Protein AF-A0A950PBD0-F1 (afdb_monomer_lite)

Secondary structure (DSSP, 8-state):
----------TTTTTPPP--GGGS------TT-EEEEEE-PSSPPSEETTEE---STT-EEEETTEEEEEEETTEEEEEE-TTT-GGGG--

Foldseek 3Di:
DDPPPPPDDFPCVVVDDDDDPPDPDGDDDLGPKDKDKFFDDPPDDCDDPNFGADQDPQDWGDDQQWIWGDDDNGIIMIIGRPPRDPPVPVD

Sequence (91 aa):
MNTMAETRHSPLEGVLPWSLPDGAVSLTELCFARQIGLRLRPPMPAYIGGLPLPLQPNRVAVMRAIRTLWLGPDEWLITAAADAVPELLSW

Structure (mmCIF, N/CA/C/O backbone):
data_AF-A0A950PBD0-F1
#
_entry.id   AF-A0A950PBD0-F1
#
loop_
_atom_site.group_PDB
_atom_site.id
_atom_site.type_symbol
_atom_site.label_atom_id
_atom_site.label_alt_id
_atom_site.label_comp_id
_atom_site.label_asym_id
_atom_site.label_entity_id
_atom_site.label_seq_id
_atom_site.pdbx_PDB_ins_code
_atom_site.Cartn_x
_atom_site.Cartn_y
_atom_site.Cartn_z
_atom_site.occupancy
_atom_site.B_iso_or_equiv
_atom_site.auth_seq_id
_atom_site.auth_comp_id
_atom_site.auth_asym_id
_atom_site.auth_atom_id
_atom_site.pdbx_PDB_model_num
ATOM 1 N N . MET A 1 1 ? 25.814 20.202 -24.668 1.00 39.00 1 MET A N 1
ATOM 2 C CA . MET A 1 1 ? 24.500 19.692 -24.226 1.00 39.00 1 MET A CA 1
ATOM 3 C C . MET A 1 1 ? 24.562 19.538 -22.722 1.00 39.00 1 MET A C 1
ATOM 5 O O . MET A 1 1 ? 25.367 18.749 -22.254 1.00 39.00 1 MET A O 1
ATOM 9 N N . ASN A 1 2 ? 23.822 20.365 -21.984 1.00 40.91 2 ASN A N 1
ATOM 10 C CA . ASN A 1 2 ? 23.775 20.296 -20.526 1.00 40.91 2 ASN A CA 1
ATOM 11 C C . ASN A 1 2 ? 22.845 19.135 -20.158 1.00 40.91 2 ASN A C 1
ATOM 13 O O . ASN A 1 2 ? 21.627 19.269 -20.261 1.00 40.91 2 ASN A O 1
ATOM 17 N N . THR A 1 3 ? 23.409 17.983 -19.808 1.00 52.47 3 THR A N 1
ATOM 18 C CA . THR A 1 3 ? 22.658 16.903 -19.169 1.00 52.47 3 THR A CA 1
ATOM 19 C C . THR A 1 3 ? 22.179 17.470 -17.838 1.00 52.47 3 THR A C 1
ATOM 21 O O . THR A 1 3 ? 23.005 17.761 -16.973 1.00 52.47 3 THR A O 1
ATOM 24 N N . MET A 1 4 ? 20.881 17.748 -17.687 1.00 54.66 4 MET A N 1
ATOM 25 C CA . MET A 1 4 ? 20.346 18.064 -16.361 1.00 54.66 4 MET A CA 1
ATOM 26 C C . MET A 1 4 ? 20.739 16.900 -15.454 1.00 54.66 4 MET A C 1
ATOM 28 O O . MET A 1 4 ? 20.411 15.760 -15.774 1.00 54.66 4 MET A O 1
ATOM 32 N N . ALA A 1 5 ? 21.511 17.172 -14.401 1.00 56.88 5 ALA A N 1
ATOM 33 C CA . ALA A 1 5 ? 21.927 16.140 -13.464 1.00 56.88 5 ALA A CA 1
ATOM 34 C C . ALA A 1 5 ? 20.671 15.448 -12.927 1.00 56.88 5 ALA A C 1
ATOM 36 O O . ALA A 1 5 ? 19.770 16.105 -12.403 1.00 56.88 5 ALA A O 1
ATOM 37 N N . GLU A 1 6 ? 20.593 14.139 -13.125 1.00 68.38 6 GLU A N 1
ATOM 38 C CA . GLU A 1 6 ? 19.479 13.324 -12.671 1.00 68.38 6 GLU A CA 1
ATOM 39 C C . GLU A 1 6 ? 19.400 13.420 -11.143 1.00 68.38 6 GLU A C 1
ATOM 41 O O . GLU A 1 6 ? 20.338 13.079 -10.426 1.00 68.38 6 GLU A O 1
ATOM 46 N N . THR A 1 7 ? 18.320 14.011 -10.627 1.00 85.88 7 THR A N 1
ATOM 47 C CA . THR A 1 7 ? 18.257 14.438 -9.217 1.00 85.88 7 THR A CA 1
ATOM 48 C C . THR A 1 7 ? 17.937 13.302 -8.246 1.00 85.88 7 THR A C 1
ATOM 50 O O . THR A 1 7 ? 18.031 13.491 -7.035 1.00 85.88 7 THR A O 1
ATOM 53 N N . ARG A 1 8 ? 17.488 12.148 -8.752 1.00 88.88 8 ARG A N 1
ATOM 54 C CA . ARG A 1 8 ? 17.164 10.949 -7.967 1.00 88.88 8 ARG A CA 1
ATOM 55 C C . ARG A 1 8 ? 17.091 9.719 -8.868 1.00 88.88 8 ARG A C 1
ATOM 57 O O . ARG A 1 8 ? 16.636 9.843 -9.999 1.00 88.88 8 ARG A O 1
ATOM 64 N N . HIS A 1 9 ? 17.417 8.564 -8.300 1.00 90.88 9 HIS A N 1
ATOM 65 C CA . HIS A 1 9 ? 17.308 7.256 -8.944 1.00 90.88 9 HIS A CA 1
ATOM 66 C C . HIS A 1 9 ? 16.212 6.411 -8.285 1.00 90.88 9 HIS A C 1
ATOM 68 O O . HIS A 1 9 ? 15.965 6.560 -7.080 1.00 90.88 9 HIS A O 1
ATOM 74 N N . SER A 1 10 ? 15.522 5.561 -9.051 1.00 90.62 10 SER A N 1
ATOM 75 C CA . SER A 1 10 ? 14.534 4.631 -8.479 1.00 90.62 10 SER A CA 1
ATOM 76 C C . SER A 1 10 ? 15.210 3.351 -7.961 1.00 90.62 10 SER A C 1
ATOM 78 O O . SER A 1 10 ? 16.254 2.956 -8.476 1.00 90.62 10 SER A O 1
ATOM 80 N N . PRO A 1 11 ? 14.659 2.688 -6.927 1.00 91.19 11 PRO A N 1
ATOM 81 C CA . PRO A 1 11 ? 15.258 1.476 -6.363 1.0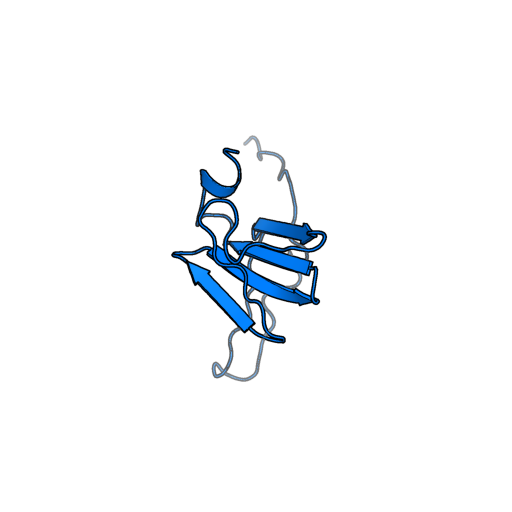0 91.19 11 PRO A CA 1
ATOM 82 C C . PRO A 1 11 ? 15.541 0.352 -7.366 1.00 91.19 11 PRO A C 1
ATOM 84 O O . PRO A 1 11 ? 16.496 -0.395 -7.165 1.00 91.19 11 PRO A O 1
ATOM 87 N N . LEU A 1 12 ? 14.719 0.208 -8.412 1.00 90.19 12 LEU A N 1
ATOM 88 C CA . LEU A 1 12 ? 14.904 -0.817 -9.447 1.00 90.19 12 LEU A CA 1
ATOM 89 C C . LEU A 1 12 ? 15.478 -0.259 -10.757 1.00 90.19 12 LEU A C 1
ATOM 91 O O . LEU A 1 12 ? 15.450 -0.939 -11.790 1.00 90.19 12 LEU A O 1
ATOM 95 N N . GLU A 1 13 ? 16.027 0.955 -10.727 1.00 89.56 13 GLU A N 1
ATOM 96 C CA . GLU A 1 13 ? 16.708 1.540 -11.873 1.00 89.56 13 GLU A CA 1
ATOM 97 C C . GLU A 1 13 ? 17.918 0.695 -12.282 1.00 89.56 13 GLU A C 1
ATOM 99 O O . GLU A 1 13 ? 18.728 0.278 -11.454 1.00 89.56 13 GLU A O 1
ATOM 104 N N . GLY A 1 14 ? 18.015 0.386 -13.576 1.00 86.12 14 GLY A N 1
ATOM 105 C CA . GLY A 1 14 ? 19.046 -0.506 -14.112 1.00 86.12 14 GLY A CA 1
ATOM 106 C C . GLY A 1 14 ? 18.863 -1.988 -13.754 1.00 86.12 14 GLY A C 1
ATOM 107 O O . GLY A 1 14 ? 19.655 -2.812 -14.205 1.00 86.12 14 GLY A O 1
ATOM 108 N N . VAL A 1 15 ? 17.828 -2.343 -12.981 1.00 85.62 15 VAL A N 1
ATOM 109 C CA . VAL A 1 15 ? 17.492 -3.732 -12.621 1.00 85.62 15 VAL A CA 1
ATOM 110 C C . VAL A 1 15 ? 16.361 -4.277 -13.496 1.00 85.62 15 VAL A C 1
ATOM 112 O O . VAL A 1 15 ? 16.381 -5.453 -13.855 1.00 85.62 15 VAL A O 1
ATOM 115 N N . LEU A 1 16 ? 15.386 -3.435 -13.849 1.00 79.00 16 LEU A N 1
ATOM 116 C CA . LEU A 1 16 ? 14.295 -3.759 -14.771 1.00 79.00 16 LEU A CA 1
ATOM 117 C C . LEU A 1 16 ? 14.604 -3.277 -16.203 1.00 79.00 16 LEU A C 1
ATOM 119 O O . LEU A 1 16 ? 15.302 -2.277 -16.372 1.00 79.00 16 LEU A O 1
ATOM 123 N N . PRO A 1 17 ? 14.055 -3.934 -17.243 1.00 72.50 17 PRO A N 1
ATOM 124 C CA . PRO A 1 17 ? 13.071 -5.016 -17.183 1.00 72.50 17 PRO A CA 1
ATOM 125 C C . PRO A 1 17 ? 13.690 -6.394 -16.912 1.00 72.50 17 PRO A C 1
ATOM 127 O O . PRO A 1 17 ? 14.743 -6.743 -17.440 1.00 72.50 17 PRO A O 1
ATOM 130 N N . TRP A 1 18 ? 12.977 -7.216 -16.143 1.00 71.12 18 TRP A N 1
ATOM 131 C CA . TRP A 1 18 ? 13.220 -8.657 -16.102 1.00 71.12 18 TRP A CA 1
ATOM 132 C C . TRP A 1 18 ? 12.444 -9.350 -17.217 1.00 71.12 18 TRP A C 1
ATOM 134 O O . TRP A 1 18 ? 11.287 -9.021 -17.476 1.00 71.12 18 TRP A O 1
ATOM 144 N N . SER A 1 19 ? 13.072 -10.335 -17.854 1.00 65.06 19 SER A N 1
ATOM 145 C CA . SER A 1 19 ? 12.386 -11.213 -18.798 1.00 65.06 19 SER A CA 1
ATOM 146 C C . SER A 1 19 ? 11.639 -12.296 -18.016 1.00 65.06 19 SER A C 1
ATOM 148 O O . SER A 1 19 ? 12.267 -13.159 -17.401 1.00 65.06 19 SER A O 1
ATOM 150 N N . LEU A 1 20 ? 10.307 -12.227 -17.990 1.00 68.69 20 LEU A N 1
ATOM 151 C CA . LEU A 1 20 ? 9.451 -13.310 -17.498 1.00 68.69 20 LEU A CA 1
ATOM 152 C C . LEU A 1 20 ? 9.061 -14.225 -18.675 1.00 68.69 20 LEU A C 1
ATOM 154 O O . LEU A 1 20 ? 8.971 -13.731 -19.800 1.00 68.69 20 LEU A O 1
ATOM 158 N N . PRO A 1 21 ? 8.825 -15.533 -18.447 1.00 67.88 21 PRO A N 1
ATOM 159 C CA . PRO A 1 21 ? 8.405 -16.459 -19.499 1.00 67.88 21 PRO A CA 1
ATOM 160 C C . PRO A 1 21 ? 7.193 -15.933 -20.284 1.00 67.88 21 PRO A C 1
ATOM 162 O O . PRO A 1 21 ? 6.219 -15.478 -19.685 1.00 67.88 21 PRO A O 1
ATOM 165 N N . ASP A 1 22 ? 7.303 -15.988 -21.613 1.00 68.69 22 ASP A N 1
ATOM 166 C CA . ASP A 1 22 ? 6.415 -15.466 -22.661 1.00 68.69 22 ASP A CA 1
ATOM 167 C C . ASP A 1 22 ? 5.083 -14.833 -22.214 1.00 68.69 22 ASP A C 1
ATOM 169 O O . ASP A 1 22 ? 4.035 -15.476 -22.164 1.00 68.69 22 ASP A O 1
ATOM 173 N N . GLY A 1 23 ? 5.125 -13.518 -21.964 1.00 69.06 23 GLY A N 1
ATOM 174 C CA . GLY A 1 23 ? 4.005 -12.577 -22.134 1.00 69.06 23 GLY A CA 1
ATOM 175 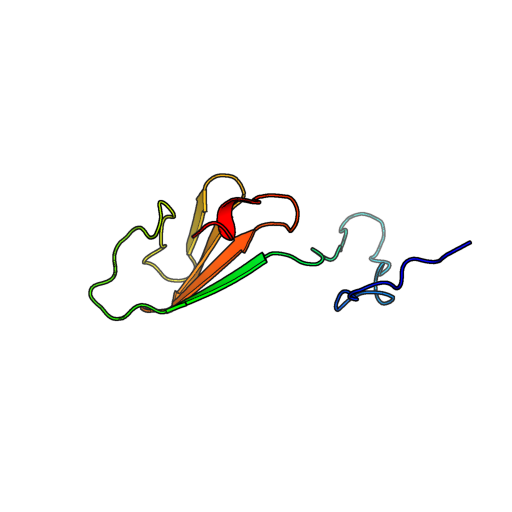C C . GLY A 1 23 ? 2.795 -12.707 -21.202 1.00 69.06 23 GLY A C 1
ATOM 176 O O . GLY A 1 23 ? 1.935 -11.829 -21.218 1.00 69.06 23 GLY A O 1
ATOM 177 N N . ALA A 1 24 ? 2.708 -13.751 -20.378 1.00 81.62 24 ALA A N 1
ATOM 178 C CA . ALA A 1 24 ? 1.573 -13.964 -19.480 1.00 81.62 24 ALA A CA 1
ATOM 179 C C . ALA A 1 24 ? 1.574 -13.005 -18.276 1.00 81.62 24 ALA A C 1
ATOM 181 O O . ALA A 1 24 ? 0.524 -12.736 -17.692 1.00 81.62 24 ALA A O 1
ATOM 182 N N . VAL A 1 25 ? 2.750 -12.495 -17.895 1.00 81.81 25 VAL A N 1
ATOM 183 C CA . VAL A 1 25 ? 2.939 -11.613 -16.740 1.00 81.81 25 VAL A CA 1
ATOM 184 C C . VAL A 1 25 ? 3.936 -10.516 -17.094 1.00 81.81 25 VAL A C 1
ATOM 186 O O . VAL A 1 25 ? 5.026 -10.793 -17.589 1.00 81.81 25 VAL A O 1
ATOM 189 N N . SER A 1 26 ? 3.579 -9.268 -16.794 1.00 81.75 26 SER A N 1
ATOM 190 C CA . SER A 1 26 ? 4.481 -8.117 -16.865 1.00 81.75 26 SER A CA 1
ATOM 191 C C . SER A 1 26 ? 4.822 -7.622 -15.464 1.00 81.75 26 SER A C 1
ATOM 193 O O . SER A 1 26 ? 3.928 -7.492 -14.625 1.00 81.75 26 SER A O 1
ATOM 195 N N . LEU A 1 27 ? 6.085 -7.271 -15.234 1.00 84.94 27 LEU A N 1
ATOM 196 C CA . LEU A 1 27 ? 6.535 -6.612 -14.012 1.00 84.94 27 LEU A CA 1
ATOM 197 C C . LEU A 1 27 ? 7.101 -5.234 -14.352 1.00 84.94 27 LEU A C 1
ATOM 199 O O . LEU A 1 27 ? 7.960 -5.109 -15.220 1.00 84.94 27 LEU A O 1
ATOM 203 N N . THR A 1 28 ? 6.633 -4.213 -13.642 1.00 86.25 28 THR A N 1
ATOM 204 C CA . THR A 1 28 ? 7.150 -2.846 -13.739 1.00 86.25 28 THR A CA 1
ATOM 205 C C . THR A 1 28 ? 7.253 -2.234 -12.350 1.00 86.25 28 THR A C 1
ATOM 207 O O . THR A 1 28 ? 6.447 -2.540 -11.469 1.00 86.25 28 THR A O 1
ATOM 210 N N . GLU A 1 29 ? 8.228 -1.352 -12.156 1.00 88.25 29 GLU A N 1
ATOM 211 C CA . GLU A 1 29 ? 8.304 -0.521 -10.959 1.00 88.25 29 GLU A CA 1
ATOM 212 C C . GLU A 1 29 ? 7.272 0.614 -11.041 1.00 88.25 29 GLU A C 1
ATOM 214 O O . GLU A 1 29 ? 7.054 1.195 -12.106 1.00 88.25 29 GLU A O 1
ATOM 219 N N . LEU A 1 30 ? 6.652 0.953 -9.906 1.00 88.94 30 LEU A N 1
ATOM 220 C CA . LEU A 1 30 ? 5.913 2.204 -9.744 1.00 88.94 30 LEU A CA 1
ATOM 221 C C . LEU A 1 30 ? 6.865 3.265 -9.176 1.00 88.94 30 LEU A C 1
ATOM 223 O O . LEU A 1 30 ? 6.893 3.516 -7.967 1.00 88.94 30 LEU A O 1
ATOM 227 N N . CYS A 1 31 ? 7.680 3.856 -10.050 1.00 90.00 31 CYS A N 1
ATOM 228 C CA . CYS A 1 31 ? 8.741 4.767 -9.637 1.00 90.00 31 CYS A CA 1
ATOM 229 C C . CYS A 1 31 ? 8.178 5.993 -8.910 1.00 90.00 31 CYS A C 1
ATOM 231 O O . CYS A 1 31 ? 7.221 6.630 -9.355 1.00 90.00 31 CYS A O 1
ATOM 233 N N . PHE A 1 32 ? 8.820 6.350 -7.796 1.00 91.25 32 PHE A N 1
ATOM 234 C CA . PHE A 1 32 ? 8.546 7.578 -7.043 1.00 91.25 32 PHE A CA 1
ATOM 235 C C . PHE A 1 32 ? 7.094 7.736 -6.565 1.00 91.25 32 PHE A C 1
ATOM 237 O O . PHE A 1 32 ? 6.621 8.863 -6.384 1.00 91.25 32 PHE A O 1
ATOM 244 N N . ALA A 1 33 ? 6.389 6.620 -6.349 1.00 91.69 33 ALA A N 1
ATOM 245 C CA . ALA A 1 33 ? 5.081 6.625 -5.711 1.00 91.69 33 ALA A CA 1
ATOM 246 C C . ALA A 1 33 ? 5.128 7.415 -4.396 1.00 91.69 33 ALA A C 1
ATOM 248 O O . ALA A 1 33 ? 6.057 7.276 -3.596 1.00 91.69 33 ALA A O 1
ATOM 249 N N . ARG A 1 34 ? 4.109 8.241 -4.165 1.00 91.69 34 ARG A N 1
ATOM 250 C CA . ARG A 1 34 ? 3.967 8.984 -2.915 1.00 91.69 34 ARG A CA 1
ATOM 251 C C . ARG A 1 34 ? 3.483 8.022 -1.844 1.00 91.69 34 ARG A C 1
ATOM 253 O O . ARG A 1 34 ? 2.524 7.288 -2.078 1.00 91.69 34 ARG A O 1
ATOM 260 N N . GLN A 1 35 ? 4.142 8.037 -0.692 1.00 94.12 35 GLN A N 1
ATOM 261 C CA . GLN A 1 35 ? 3.846 7.166 0.439 1.00 94.12 35 GLN A CA 1
ATOM 262 C C . GLN A 1 35 ? 3.898 7.989 1.727 1.00 94.12 35 GLN A C 1
ATOM 264 O O . GLN A 1 35 ? 4.922 8.601 2.021 1.00 94.12 35 GLN A O 1
ATOM 269 N N . ILE A 1 36 ? 2.797 8.022 2.478 1.00 93.62 36 ILE A N 1
ATOM 270 C CA . ILE A 1 36 ? 2.702 8.709 3.770 1.00 93.62 36 ILE A CA 1
ATOM 271 C C . ILE A 1 36 ? 2.256 7.701 4.820 1.00 93.62 36 ILE A C 1
ATOM 273 O O . ILE A 1 36 ? 1.147 7.169 4.748 1.00 93.62 36 ILE A O 1
ATOM 277 N N . GLY A 1 37 ? 3.127 7.443 5.794 1.00 95.44 37 GLY A N 1
ATOM 278 C CA . GLY A 1 37 ? 2.782 6.671 6.982 1.00 95.44 37 GLY A CA 1
ATOM 279 C C . GLY A 1 37 ? 1.963 7.521 7.949 1.00 95.44 37 GLY A C 1
ATOM 280 O O . GLY A 1 37 ? 2.331 8.657 8.247 1.00 95.44 37 GLY A O 1
ATOM 281 N N . LEU A 1 38 ? 0.857 6.972 8.441 1.00 94.56 38 LEU A N 1
ATOM 282 C CA . LEU A 1 38 ? -0.034 7.635 9.383 1.00 94.56 38 LEU A CA 1
ATOM 283 C C . LEU A 1 38 ? -0.196 6.773 10.628 1.00 94.56 38 LEU A C 1
ATOM 285 O O . LEU A 1 38 ? -0.595 5.615 10.533 1.00 94.56 38 LEU A O 1
ATOM 289 N N . ARG A 1 39 ? 0.046 7.373 11.797 1.00 95.06 39 ARG A N 1
ATOM 290 C CA . ARG A 1 39 ? -0.229 6.755 13.094 1.00 95.06 39 ARG A CA 1
ATOM 291 C C . ARG A 1 39 ? -1.123 7.645 13.937 1.00 95.06 39 ARG A C 1
ATOM 293 O O . ARG A 1 39 ? -0.834 8.831 14.088 1.00 95.06 39 ARG A O 1
ATOM 300 N N . LEU A 1 40 ? -2.194 7.082 14.490 1.00 92.44 40 LEU A N 1
ATOM 301 C CA . LEU A 1 40 ? -3.178 7.821 15.284 1.00 92.44 40 LEU A CA 1
ATOM 302 C C . LEU A 1 40 ? -3.437 7.120 16.611 1.00 92.44 40 LEU A C 1
ATOM 304 O O . LEU A 1 40 ? -3.687 5.922 16.656 1.00 92.44 40 LEU A O 1
ATOM 308 N N . ARG A 1 41 ? -3.455 7.886 17.704 1.00 91.31 41 ARG A N 1
ATOM 309 C CA . ARG A 1 41 ? -3.895 7.356 18.998 1.00 91.31 41 ARG A CA 1
ATOM 310 C C . ARG A 1 41 ? -5.427 7.286 19.052 1.00 91.31 41 ARG A C 1
ATOM 312 O O . ARG A 1 41 ? -6.077 8.177 18.507 1.00 91.31 41 ARG A O 1
ATOM 319 N N . PRO A 1 42 ? -6.010 6.288 19.737 1.00 85.56 42 PRO A N 1
ATOM 320 C CA . PRO A 1 42 ? -7.450 6.237 19.965 1.00 85.56 42 PRO A CA 1
ATOM 321 C C . PRO A 1 42 ? -7.982 7.464 20.738 1.00 85.56 42 PRO A C 1
ATOM 323 O O . PRO A 1 42 ? -7.260 8.000 21.583 1.00 85.56 42 PRO A O 1
ATOM 326 N N . PRO A 1 43 ? -9.253 7.862 20.526 1.00 87.88 43 PRO A N 1
ATOM 327 C CA . PRO A 1 43 ? -10.181 7.326 19.527 1.00 87.88 43 PRO A CA 1
ATOM 328 C C . PRO A 1 43 ? -9.821 7.805 18.112 1.00 87.88 43 PRO A C 1
ATOM 330 O O . PRO A 1 43 ? -9.537 8.983 17.906 1.00 87.88 43 PRO A O 1
ATOM 333 N N . MET A 1 44 ? -9.838 6.894 17.134 1.00 83.00 44 MET A N 1
ATOM 334 C CA . MET A 1 44 ? -9.472 7.208 15.750 1.00 83.00 44 MET A CA 1
ATOM 335 C C . MET A 1 44 ? -10.707 7.508 14.885 1.00 83.00 44 MET A C 1
ATOM 337 O O . MET A 1 44 ? -11.736 6.841 15.023 1.00 83.00 44 MET A O 1
ATOM 341 N N . PRO A 1 45 ? -10.640 8.526 14.009 1.00 87.12 45 PRO A N 1
ATOM 342 C CA . PRO A 1 45 ? -11.731 8.848 13.103 1.00 87.12 45 PRO A CA 1
ATOM 343 C C . PRO A 1 45 ? -11.791 7.844 11.944 1.00 87.12 45 PRO A C 1
ATOM 345 O O . PRO A 1 45 ? -10.786 7.259 11.553 1.00 87.12 45 PRO A O 1
ATOM 348 N N . ALA A 1 46 ? -12.963 7.705 11.322 1.00 88.50 46 ALA A N 1
ATOM 349 C CA . ALA A 1 46 ? -13.105 6.923 10.089 1.00 88.50 46 ALA A CA 1
ATOM 350 C C . ALA A 1 46 ? -12.550 7.650 8.845 1.00 88.50 46 ALA A C 1
ATOM 352 O O . ALA A 1 46 ? -12.423 7.038 7.786 1.00 88.50 46 ALA A O 1
ATOM 353 N N . TYR A 1 47 ? -12.239 8.948 8.960 1.00 91.38 47 TYR A N 1
ATOM 354 C CA . TYR A 1 47 ? -11.721 9.787 7.880 1.00 91.38 47 TYR A CA 1
ATOM 355 C C . TYR A 1 47 ? -10.645 10.750 8.385 1.00 91.38 47 TYR A C 1
ATOM 357 O O . TYR A 1 47 ? -10.754 11.279 9.491 1.00 91.38 47 TYR A O 1
ATOM 365 N N . ILE A 1 48 ? -9.655 11.047 7.544 1.00 87.75 48 ILE A N 1
ATOM 366 C CA . ILE A 1 48 ? -8.655 12.090 7.792 1.00 87.75 48 ILE A CA 1
ATOM 367 C C . ILE A 1 48 ? -8.411 12.899 6.518 1.00 87.75 48 ILE A C 1
ATOM 369 O O . ILE A 1 48 ? -8.142 12.334 5.463 1.00 87.75 48 ILE A O 1
ATOM 373 N N . GLY A 1 49 ? -8.579 14.225 6.584 1.00 83.50 49 GLY A N 1
ATOM 374 C CA . GLY A 1 49 ? -8.466 15.101 5.406 1.00 83.50 49 GLY A CA 1
ATOM 375 C C . GLY A 1 49 ? -9.315 14.647 4.211 1.00 83.50 49 GLY A C 1
ATOM 376 O O . GLY A 1 49 ? -8.866 14.697 3.072 1.00 83.50 49 GLY A O 1
ATOM 377 N N . GLY A 1 50 ? -10.518 14.124 4.474 1.00 87.00 50 GLY A N 1
ATOM 378 C CA . GLY A 1 50 ? -11.419 13.591 3.448 1.00 87.00 50 GLY A CA 1
ATOM 379 C C . GLY A 1 50 ? -11.097 12.173 2.966 1.00 87.00 50 GLY A C 1
ATOM 380 O O . GLY A 1 50 ? -11.906 11.602 2.241 1.00 87.00 50 GLY A O 1
ATOM 381 N N . LEU A 1 51 ? -9.981 11.571 3.390 1.00 89.06 51 LEU A N 1
ATOM 382 C CA . LEU A 1 51 ? -9.615 10.204 3.028 1.00 89.06 51 LEU A CA 1
ATOM 383 C C . LEU A 1 51 ? -10.202 9.186 4.008 1.00 89.06 51 LEU A C 1
ATOM 385 O O . LEU A 1 51 ? -10.019 9.348 5.216 1.00 89.06 51 LEU A O 1
ATOM 389 N N . PRO A 1 52 ? -10.859 8.121 3.522 1.00 93.06 52 PRO A N 1
ATOM 390 C CA . PRO A 1 52 ? -11.329 7.039 4.377 1.00 93.06 52 PRO A CA 1
ATOM 391 C C . PRO A 1 52 ? -10.158 6.258 4.989 1.00 93.06 52 PRO A C 1
ATOM 393 O O . PRO A 1 52 ? -9.202 5.899 4.293 1.00 93.06 52 PRO A O 1
ATOM 396 N N . LEU A 1 53 ? -10.267 5.951 6.283 1.00 94.88 53 LEU A N 1
ATOM 397 C CA . LEU A 1 53 ? -9.367 5.058 7.006 1.00 94.88 53 LEU A CA 1
ATOM 398 C C . LEU A 1 53 ? -10.038 3.685 7.169 1.00 94.88 53 LEU A C 1
ATOM 400 O O . LEU A 1 53 ? -11.056 3.579 7.859 1.00 94.88 53 LEU A O 1
ATOM 404 N N . PRO A 1 54 ? -9.516 2.612 6.547 1.00 96.00 54 PRO A N 1
ATOM 405 C CA . PRO A 1 54 ? -10.024 1.269 6.800 1.00 96.00 54 PRO A CA 1
ATOM 406 C C . PRO A 1 54 ? -9.819 0.904 8.275 1.00 96.00 54 PRO A C 1
ATOM 408 O O . PRO A 1 54 ? -8.721 1.060 8.792 1.00 96.00 54 PRO A O 1
ATOM 411 N N . LEU A 1 55 ? -10.856 0.405 8.953 1.00 92.62 55 LEU A N 1
ATOM 412 C CA . LEU A 1 55 ? -10.801 0.071 10.389 1.00 92.62 55 LEU A CA 1
ATOM 413 C C . LEU A 1 55 ? -10.639 -1.432 10.666 1.00 92.62 55 LEU A C 1
ATOM 415 O O . LEU A 1 55 ? -10.529 -1.845 11.816 1.00 92.62 55 LEU A O 1
ATOM 419 N N . GLN A 1 56 ? -10.655 -2.259 9.618 1.00 94.06 56 GLN A N 1
ATOM 420 C CA . GLN A 1 56 ? -10.502 -3.709 9.716 1.00 94.06 56 GLN A CA 1
ATOM 421 C C . GLN A 1 56 ? -9.176 -4.157 9.092 1.00 94.06 56 GLN A C 1
ATOM 423 O O . GLN A 1 56 ? -8.763 -3.571 8.084 1.00 94.06 56 GLN A O 1
ATOM 428 N N . PRO A 1 57 ? -8.566 -5.237 9.614 1.00 96.31 57 PRO A N 1
ATOM 429 C CA . PRO A 1 57 ? -7.374 -5.833 9.034 1.00 96.31 57 PRO A CA 1
ATOM 430 C C . PRO A 1 57 ? -7.492 -6.119 7.538 1.00 96.31 57 PRO A C 1
ATOM 432 O O . PRO A 1 57 ? -8.546 -6.544 7.058 1.00 96.31 57 PRO A O 1
ATOM 435 N N . ASN A 1 58 ? -6.386 -5.933 6.813 1.00 95.94 58 ASN A N 1
ATOM 436 C CA . ASN A 1 58 ? -6.255 -6.271 5.390 1.00 95.94 58 ASN A CA 1
ATOM 437 C C . ASN A 1 58 ? -7.281 -5.574 4.478 1.00 95.94 58 ASN A C 1
ATOM 439 O O . ASN A 1 58 ? -7.654 -6.096 3.425 1.00 95.94 58 ASN A O 1
ATOM 443 N N . ARG A 1 59 ? -7.767 -4.395 4.878 1.00 97.19 59 ARG A N 1
ATOM 444 C CA . ARG A 1 59 ? -8.638 -3.563 4.048 1.00 97.19 59 ARG A CA 1
ATOM 445 C C . ARG A 1 59 ? -7.863 -2.416 3.420 1.00 97.19 59 ARG A C 1
ATOM 447 O O . ARG A 1 59 ? -6.941 -1.853 4.005 1.00 97.19 59 ARG A O 1
ATOM 454 N N . VAL A 1 60 ? -8.308 -2.055 2.224 1.00 97.00 60 VAL A N 1
ATOM 455 C CA . VAL A 1 60 ? -7.854 -0.877 1.494 1.00 97.00 60 VAL A CA 1
ATOM 456 C C . VAL A 1 60 ? -9.074 -0.020 1.214 1.00 97.00 60 VAL A C 1
ATOM 458 O O . VAL A 1 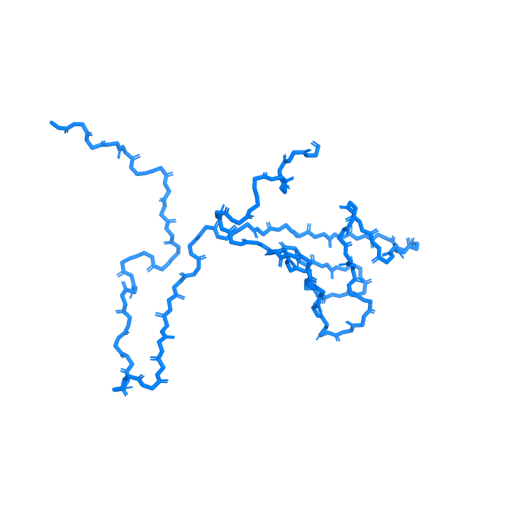60 ? -10.094 -0.528 0.748 1.00 97.00 60 VAL A O 1
ATOM 461 N N . ALA A 1 61 ? -8.967 1.271 1.491 1.00 95.12 61 ALA A N 1
ATOM 462 C CA . ALA A 1 61 ? -9.935 2.250 1.035 1.00 95.12 61 ALA A CA 1
ATOM 463 C C . ALA A 1 61 ? -9.352 3.004 -0.165 1.00 95.12 61 ALA A C 1
ATOM 465 O O . ALA A 1 61 ? -8.184 3.390 -0.153 1.00 95.12 61 ALA A O 1
ATOM 466 N N . VAL A 1 62 ? -10.149 3.180 -1.218 1.00 93.31 62 VAL A N 1
ATOM 467 C CA . VAL A 1 62 ? -9.720 3.846 -2.454 1.00 93.31 62 VAL A CA 1
ATOM 468 C C . VAL A 1 62 ? -10.595 5.065 -2.675 1.00 93.31 62 VAL A C 1
ATOM 470 O O . VAL A 1 62 ? -11.820 4.961 -2.685 1.00 93.31 62 VAL A O 1
ATOM 473 N N . MET A 1 63 ? -9.961 6.215 -2.868 1.00 90.19 63 MET A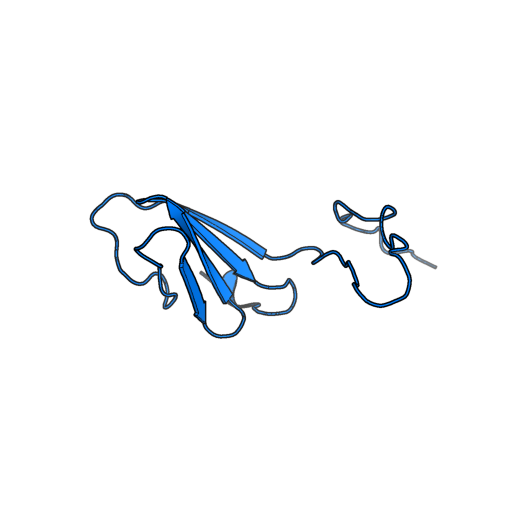 N 1
ATOM 474 C CA . MET A 1 63 ? -10.633 7.460 -3.205 1.00 90.19 63 MET A CA 1
ATOM 475 C C . MET A 1 63 ? -9.869 8.143 -4.334 1.00 90.19 63 MET A C 1
ATOM 477 O O . MET A 1 63 ? -8.740 8.599 -4.154 1.00 90.19 63 MET A O 1
ATOM 481 N N . ARG A 1 64 ? -10.492 8.212 -5.517 1.00 88.06 64 ARG A N 1
ATOM 482 C CA . ARG A 1 64 ? -9.825 8.634 -6.759 1.00 88.06 64 ARG A CA 1
ATOM 483 C C . ARG A 1 64 ? -8.553 7.801 -6.979 1.00 88.06 64 ARG A C 1
AT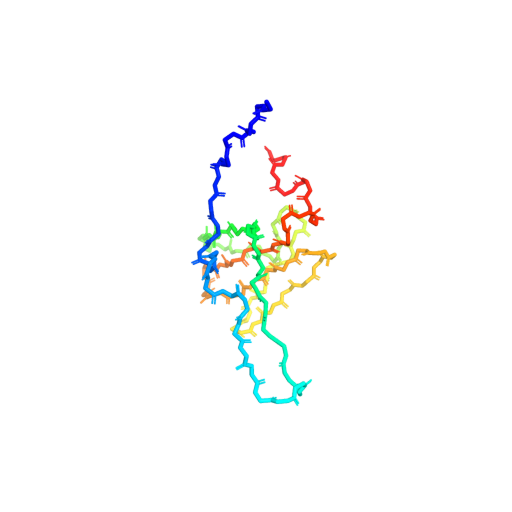OM 485 O O . ARG A 1 64 ? -8.640 6.580 -7.053 1.00 88.06 64 ARG A O 1
ATOM 492 N N . ALA A 1 65 ? -7.389 8.442 -7.059 1.00 89.25 65 ALA A N 1
ATOM 493 C CA . ALA A 1 65 ? -6.102 7.777 -7.232 1.00 89.25 65 ALA A CA 1
ATOM 494 C C . ALA A 1 65 ? -5.352 7.499 -5.913 1.00 89.25 65 ALA A C 1
ATOM 496 O O . ALA A 1 65 ? -4.266 6.914 -5.941 1.00 89.25 65 ALA A O 1
ATOM 497 N N . ILE A 1 66 ? -5.922 7.902 -4.772 1.00 92.12 66 ILE A N 1
ATOM 498 C CA . ILE A 1 66 ? -5.347 7.693 -3.442 1.00 92.12 66 ILE A CA 1
ATOM 499 C C . ILE A 1 66 ? -5.849 6.367 -2.881 1.00 92.12 66 ILE A C 1
ATOM 501 O O . ILE A 1 66 ? -7.040 6.051 -2.949 1.00 92.12 66 ILE A O 1
ATOM 505 N N . ARG A 1 67 ? -4.933 5.600 -2.296 1.00 94.56 67 ARG A N 1
ATOM 506 C CA . ARG A 1 67 ? -5.230 4.362 -1.576 1.00 94.56 67 ARG A CA 1
ATOM 507 C C . ARG A 1 67 ? -4.775 4.506 -0.134 1.00 94.56 67 ARG A C 1
ATOM 509 O O . ARG A 1 67 ? -3.624 4.855 0.101 1.00 94.56 67 ARG A O 1
ATOM 516 N N . THR A 1 68 ? -5.641 4.170 0.807 1.00 96.50 68 THR A N 1
ATOM 517 C CA . THR A 1 68 ? -5.297 4.044 2.224 1.00 96.50 68 THR A CA 1
ATOM 518 C C . THR A 1 68 ? -5.285 2.569 2.584 1.00 96.50 68 THR A C 1
ATOM 520 O O . THR A 1 68 ? -6.316 1.900 2.502 1.00 96.50 68 THR A O 1
ATOM 523 N N . LEU A 1 69 ? -4.123 2.059 2.969 1.00 97.62 69 LEU A N 1
ATOM 524 C CA . LEU A 1 69 ? -3.907 0.676 3.359 1.00 97.62 69 LEU A CA 1
ATOM 525 C C . LEU A 1 69 ? -3.930 0.575 4.882 1.00 97.62 69 LEU A C 1
ATOM 527 O O . LEU A 1 69 ? -3.290 1.374 5.565 1.00 97.62 69 LEU A O 1
ATOM 531 N N . TRP A 1 70 ? -4.653 -0.409 5.408 1.00 97.62 70 TRP A N 1
ATOM 532 C CA . TRP A 1 70 ? -4.563 -0.779 6.817 1.00 97.62 70 TRP A CA 1
ATOM 533 C C . TRP A 1 70 ? -3.256 -1.528 7.082 1.00 97.62 70 TRP A C 1
ATOM 535 O O . TRP A 1 70 ? -2.965 -2.497 6.379 1.00 97.62 70 TRP A O 1
ATOM 545 N N . LEU A 1 71 ? -2.509 -1.113 8.106 1.00 97.44 71 LEU A N 1
ATOM 546 C CA . LEU A 1 71 ? -1.317 -1.822 8.584 1.00 97.44 71 LEU A CA 1
ATOM 547 C C . LEU A 1 71 ? -1.481 -2.320 10.025 1.00 97.44 71 LEU A C 1
ATOM 549 O O . LEU A 1 71 ? -0.955 -3.375 10.374 1.00 97.44 71 LEU A O 1
ATOM 553 N N . GLY A 1 72 ? -2.242 -1.593 10.844 1.00 94.94 72 GLY A N 1
ATOM 554 C CA . GLY A 1 72 ? -2.491 -1.938 12.237 1.00 94.94 72 GLY A CA 1
ATOM 555 C C . GLY A 1 72 ? -3.677 -1.174 12.832 1.00 94.94 72 GLY A C 1
ATOM 556 O O . GLY A 1 72 ? -4.253 -0.302 12.181 1.00 94.94 72 GLY A O 1
ATOM 557 N N . PRO A 1 73 ? -4.068 -1.480 14.083 1.00 93.31 73 PRO A N 1
ATOM 558 C CA . PRO A 1 73 ? -5.173 -0.799 14.765 1.00 93.31 73 PRO A CA 1
ATOM 559 C C . PRO A 1 73 ? -5.003 0.726 14.880 1.00 93.31 73 PRO A C 1
ATOM 561 O O . PRO A 1 73 ? -5.995 1.446 14.962 1.00 93.31 73 PRO A O 1
ATOM 564 N N . ASP A 1 74 ? -3.760 1.205 14.897 1.00 94.88 74 ASP A N 1
ATOM 565 C CA . ASP A 1 74 ? -3.362 2.609 14.997 1.00 94.88 74 ASP A CA 1
ATOM 566 C C . ASP A 1 74 ? -2.530 3.083 13.793 1.00 94.88 74 ASP A C 1
ATOM 568 O O . ASP A 1 74 ? -1.971 4.178 13.857 1.00 94.88 74 ASP A O 1
ATOM 572 N N . GLU A 1 75 ? -2.416 2.288 12.721 1.00 96.56 75 GLU A N 1
ATOM 573 C CA . GLU A 1 75 ? -1.427 2.502 11.657 1.00 96.56 75 GLU A CA 1
ATOM 574 C C . GLU A 1 75 ? -1.971 2.260 10.240 1.00 96.56 75 GLU A C 1
ATOM 576 O O . GLU A 1 75 ? -2.596 1.237 9.938 1.00 96.56 75 GLU A O 1
ATOM 581 N N . TRP A 1 76 ? -1.662 3.202 9.343 1.00 97.19 76 TRP A N 1
ATOM 582 C CA . TRP A 1 76 ? -2.050 3.183 7.935 1.00 97.19 76 TRP A CA 1
ATOM 583 C C . TRP A 1 76 ? -0.915 3.652 7.027 1.00 97.19 76 TRP A C 1
ATOM 585 O O . TRP A 1 76 ? -0.057 4.442 7.425 1.00 97.19 76 TRP A O 1
ATOM 595 N N . LEU A 1 77 ? -0.973 3.232 5.764 1.00 97.00 77 LEU A N 1
ATOM 596 C CA . LEU A 1 77 ? -0.140 3.766 4.690 1.00 97.00 77 LEU A CA 1
ATOM 597 C C . LEU A 1 77 ? -1.025 4.379 3.608 1.00 97.00 77 LEU A C 1
ATOM 599 O O . LEU A 1 77 ? -1.853 3.695 3.009 1.00 97.00 77 LEU A O 1
ATOM 603 N N . ILE A 1 78 ? -0.835 5.663 3.334 1.00 95.00 78 ILE A N 1
ATOM 604 C CA . ILE A 1 78 ? -1.505 6.365 2.239 1.00 95.00 78 ILE A CA 1
ATOM 605 C C . ILE A 1 78 ? -0.569 6.362 1.033 1.00 95.00 78 ILE A C 1
ATOM 607 O O . ILE A 1 78 ? 0.588 6.764 1.148 1.00 95.00 78 ILE A O 1
ATOM 611 N N . THR A 1 79 ? -1.061 5.921 -0.125 1.00 94.25 79 THR A N 1
ATOM 612 C CA . THR A 1 79 ? -0.279 5.826 -1.363 1.00 94.25 79 THR A CA 1
ATOM 613 C C . THR A 1 79 ? -0.981 6.465 -2.557 1.00 94.25 79 THR A C 1
ATOM 615 O O . THR A 1 79 ? -2.206 6.415 -2.680 1.00 94.25 79 THR A O 1
ATOM 618 N N . ALA A 1 80 ? -0.193 7.044 -3.462 1.00 92.25 80 ALA A N 1
ATOM 619 C CA . ALA A 1 80 ? -0.636 7.540 -4.764 1.00 92.25 80 ALA A CA 1
ATOM 620 C C . ALA A 1 80 ? 0.508 7.426 -5.784 1.00 92.25 80 ALA A C 1
ATOM 622 O O . ALA A 1 80 ? 1.683 7.467 -5.410 1.00 92.25 80 ALA A O 1
ATOM 623 N N . ALA A 1 81 ? 0.187 7.300 -7.075 1.00 89.06 81 ALA A N 1
ATOM 624 C CA . ALA A 1 81 ? 1.211 7.393 -8.118 1.00 89.06 81 ALA A CA 1
ATOM 625 C C . ALA A 1 81 ? 1.823 8.809 -8.148 1.00 89.06 81 ALA A C 1
ATOM 627 O O . ALA A 1 81 ? 1.210 9.770 -7.674 1.00 89.06 81 ALA A O 1
ATOM 628 N N . ALA A 1 82 ? 3.054 8.935 -8.651 1.00 84.12 82 ALA A N 1
ATOM 629 C CA . ALA A 1 82 ? 3.827 10.180 -8.591 1.00 84.12 82 ALA A CA 1
ATOM 630 C C . ALA A 1 82 ? 3.105 11.374 -9.249 1.00 84.12 82 ALA A C 1
ATOM 632 O O . ALA A 1 82 ? 3.170 12.500 -8.742 1.00 84.12 82 ALA A O 1
ATOM 633 N N . ASP A 1 83 ? 2.405 11.091 -10.346 1.00 80.44 83 ASP A N 1
ATOM 634 C CA . ASP A 1 83 ? 1.635 11.996 -11.201 1.00 80.44 83 ASP A CA 1
ATOM 635 C C . ASP A 1 83 ? 0.195 12.223 -10.719 1.00 80.44 83 ASP A C 1
ATOM 637 O O . ASP A 1 83 ? -0.439 13.209 -11.086 1.00 80.44 83 ASP A O 1
ATOM 641 N N . ALA A 1 84 ? -0.326 11.327 -9.884 1.00 71.00 84 ALA A N 1
ATOM 642 C CA . ALA A 1 84 ? -1.760 11.216 -9.687 1.00 71.00 84 ALA A CA 1
ATOM 643 C C . ALA A 1 84 ? -2.380 12.301 -8.804 1.00 71.00 84 ALA A C 1
ATOM 645 O O . ALA A 1 84 ? -3.577 12.556 -8.930 1.00 71.00 84 ALA A O 1
ATOM 646 N N . VAL A 1 85 ? -1.628 12.904 -7.877 1.00 61.53 85 VAL A N 1
ATOM 647 C CA . VAL A 1 85 ? -2.222 13.866 -6.935 1.00 61.53 85 VAL A CA 1
ATOM 648 C C . VAL A 1 85 ? -1.222 14.934 -6.484 1.00 61.53 85 VAL A C 1
ATOM 650 O O . VAL A 1 85 ? -0.493 14.706 -5.518 1.00 61.53 85 VAL A O 1
ATOM 653 N N . PRO A 1 86 ? -1.201 16.129 -7.103 1.00 57.97 86 PRO A N 1
ATOM 654 C CA . PRO A 1 86 ? -0.457 17.286 -6.593 1.00 57.97 86 PRO A CA 1
ATOM 655 C C . PRO A 1 86 ? -0.885 17.668 -5.166 1.00 57.97 86 PRO A C 1
ATOM 657 O O . PRO A 1 86 ? -0.040 17.956 -4.322 1.00 57.97 86 PRO A O 1
ATOM 660 N 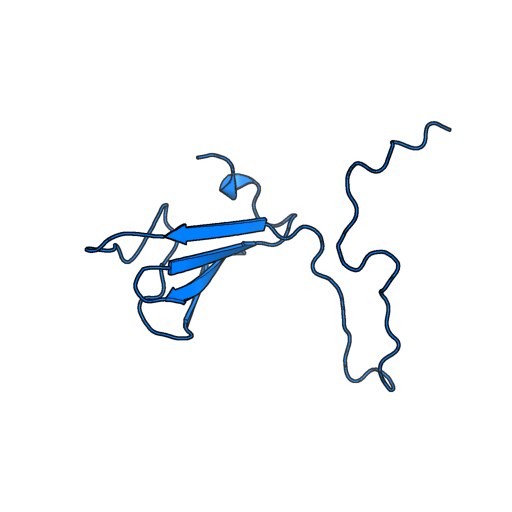N . GLU A 1 87 ? -2.187 17.560 -4.899 1.00 57.97 87 GLU A N 1
ATOM 661 C CA . GLU A 1 87 ? -2.910 18.005 -3.695 1.00 57.97 87 GLU A CA 1
ATOM 662 C C . GLU A 1 87 ? -2.544 17.246 -2.409 1.00 57.97 87 GLU A C 1
ATOM 664 O O . GLU A 1 87 ? -2.797 17.723 -1.309 1.00 57.97 87 GLU A O 1
ATOM 669 N N . LEU A 1 88 ? -1.899 16.077 -2.507 1.00 57.25 88 LEU A N 1
ATOM 670 C CA . LEU A 1 88 ? -1.514 15.288 -1.328 1.00 57.25 88 LEU A CA 1
ATOM 671 C C . LEU A 1 88 ? -0.418 15.983 -0.492 1.00 57.25 88 LEU A C 1
ATOM 673 O O . LEU A 1 88 ? -0.145 15.558 0.624 1.00 57.25 88 LEU A O 1
ATOM 677 N N . LEU A 1 89 ? 0.197 17.045 -1.025 1.00 53.31 89 LEU A N 1
ATOM 678 C CA . LEU A 1 89 ? 1.258 17.829 -0.387 1.00 53.31 89 LEU A CA 1
ATOM 679 C C . LEU A 1 89 ? 0.825 19.249 0.020 1.00 53.31 89 LEU A C 1
ATOM 681 O O . LEU A 1 89 ? 1.642 19.976 0.570 1.00 53.31 89 LEU A O 1
ATOM 685 N N . SER A 1 90 ? -0.415 19.667 -0.251 1.00 54.03 90 SER A N 1
ATOM 686 C CA . SER A 1 90 ? -0.877 21.043 0.004 1.00 54.03 90 SER A CA 1
ATOM 687 C C . SER A 1 90 ? -1.632 21.187 1.332 1.00 54.03 90 SER A C 1
ATOM 689 O O . SER A 1 90 ? -2.690 21.814 1.362 1.00 54.03 90 SER A O 1
ATOM 691 N N . TRP A 1 91 ? -1.123 20.556 2.393 1.00 47.94 91 TRP A N 1
ATOM 692 C CA . TRP A 1 91 ? -1.682 20.642 3.749 1.00 47.94 91 TRP A CA 1
ATOM 693 C C . TRP A 1 91 ? -1.172 21.877 4.485 1.00 47.94 91 TRP A C 1
ATOM 695 O O . TRP A 1 91 ? 0.033 22.187 4.335 1.00 47.94 91 TRP A O 1
#

Radius of gyration: 17.3 Å; chains: 1; bounding box: 38×38×44 Å

pLDDT: mean 83.71, std 14.48, range [39.0, 97.62]